Protein AF-A0A8T4X5S1-F1 (afdb_monomer_lite)

Sequence (153 aa):
MKLFIIFLFLFALLPLHVSVVFADEVLLQYVDNIRELLEQSRIKYAEGDVEEAKRLAMKAYIDNYEYLEDPVEDQNEELNDELEIMLREELQALMRQNAPLEQVEEKIDAILERITIVETIVPEFNSLVSLVLITAIIPVILLSKMRSSVIRY

pLDDT: mean 82.36, std 20.45, range [41.12, 98.94]

Secondary structure (DSSP, 8-state):
--SSHHHHHHHHSHHHHHHHHHHHHHHHHHHHHHHHHHHHHHHHHHTT-HHHHHHHHHHHHHTTGGGTHHHHHHHHHHHHHHHHIIIIIIHHHHHHTT--HHHHHHHHHHHHHHHHHHHHH-HHHHHHHHHHHHHHHHHHHHHHHHHHHH---

Structure (mmCIF, N/CA/C/O backbone):
data_AF-A0A8T4X5S1-F1
#
_entry.id   AF-A0A8T4X5S1-F1
#
loop_
_atom_site.group_PDB
_atom_site.id
_atom_site.type_symbol
_atom_site.label_atom_id
_atom_site.label_alt_id
_atom_site.label_comp_id
_atom_site.label_asym_id
_atom_site.label_entity_id
_atom_site.label_seq_id
_atom_site.pdbx_PDB_ins_code
_atom_site.Cartn_x
_atom_site.Cartn_y
_atom_site.Cartn_z
_atom_site.occupancy
_atom_site.B_iso_or_equiv
_atom_site.auth_seq_id
_atom_site.auth_comp_id
_atom_site.auth_asym_id
_atom_site.auth_atom_id
_atom_site.pdbx_PDB_model_num
ATOM 1 N N . MET A 1 1 ? 30.114 -21.877 -45.048 1.00 51.28 1 MET A N 1
ATOM 2 C CA . MET A 1 1 ? 30.618 -22.118 -43.675 1.00 51.28 1 MET A CA 1
ATOM 3 C C . MET A 1 1 ? 30.775 -20.841 -42.823 1.00 51.28 1 MET A C 1
ATOM 5 O O . MET A 1 1 ? 31.539 -20.852 -41.874 1.00 51.28 1 MET A O 1
ATOM 9 N N . LYS A 1 2 ? 30.043 -19.745 -43.111 1.00 51.62 2 LYS A N 1
ATOM 10 C CA . LYS A 1 2 ? 30.059 -18.498 -42.307 1.00 51.62 2 LYS A CA 1
ATOM 11 C C . LYS A 1 2 ? 28.725 -18.186 -41.602 1.00 51.62 2 LYS A C 1
ATOM 13 O O . LYS A 1 2 ? 28.632 -17.191 -40.902 1.00 51.62 2 LYS A O 1
ATOM 18 N N . LEU A 1 3 ? 27.710 -19.044 -41.752 1.00 45.59 3 LEU A N 1
ATOM 19 C CA . LEU A 1 3 ? 26.361 -18.823 -41.206 1.00 45.59 3 LEU A CA 1
ATOM 20 C C . LEU A 1 3 ? 26.125 -19.500 -39.839 1.00 45.59 3 LEU A C 1
ATOM 22 O O . LEU A 1 3 ? 25.125 -19.230 -39.191 1.00 45.59 3 LEU A O 1
ATOM 26 N N . PHE A 1 4 ? 27.050 -20.351 -39.381 1.00 42.28 4 PHE A N 1
ATOM 27 C CA . PHE A 1 4 ? 26.909 -21.097 -38.120 1.00 42.28 4 PHE A CA 1
ATOM 28 C C . PHE A 1 4 ? 27.407 -20.330 -36.881 1.00 42.28 4 PHE A C 1
ATOM 30 O O . PHE A 1 4 ? 27.039 -20.670 -35.764 1.00 42.28 4 PHE A O 1
ATOM 37 N N . ILE A 1 5 ? 28.210 -19.274 -37.062 1.00 45.72 5 ILE A N 1
ATOM 38 C CA . ILE A 1 5 ? 28.807 -18.512 -35.948 1.00 45.72 5 ILE A CA 1
ATOM 39 C C . ILE A 1 5 ? 27.812 -17.502 -35.346 1.00 45.72 5 ILE A C 1
ATOM 41 O O . ILE A 1 5 ? 27.881 -17.205 -34.160 1.00 45.72 5 ILE A O 1
ATOM 45 N N . ILE A 1 6 ? 26.821 -17.043 -36.119 1.00 45.78 6 ILE A N 1
ATOM 46 C CA . ILE A 1 6 ? 25.784 -16.116 -35.626 1.00 45.78 6 ILE A CA 1
ATOM 47 C C . ILE A 1 6 ? 24.781 -16.840 -34.706 1.00 45.78 6 ILE A C 1
ATOM 49 O O . ILE A 1 6 ? 24.239 -16.238 -33.786 1.00 45.78 6 ILE A O 1
ATOM 53 N N . PHE A 1 7 ? 24.586 -18.151 -34.886 1.00 43.88 7 PHE A N 1
ATOM 54 C CA . PHE A 1 7 ? 23.658 -18.938 -34.064 1.00 43.88 7 PHE A CA 1
ATOM 55 C C . PHE A 1 7 ? 24.213 -19.251 -32.661 1.00 43.88 7 PHE A C 1
ATOM 57 O O . PHE A 1 7 ? 23.444 -19.438 -31.723 1.00 43.88 7 PHE A O 1
ATOM 64 N N . LEU A 1 8 ? 25.543 -19.253 -32.492 1.00 41.12 8 LEU A N 1
ATOM 65 C CA . LEU A 1 8 ? 26.195 -19.544 -31.209 1.00 41.12 8 LEU A CA 1
ATOM 66 C C . LEU A 1 8 ? 26.146 -18.359 -30.225 1.00 41.12 8 LEU A C 1
ATOM 68 O O . LEU A 1 8 ? 26.166 -18.566 -29.017 1.00 41.12 8 LEU A O 1
ATOM 72 N N . PHE A 1 9 ? 26.033 -17.125 -30.729 1.00 45.31 9 PHE A N 1
ATOM 73 C CA . PHE A 1 9 ? 25.866 -15.929 -29.893 1.00 45.31 9 PHE A CA 1
ATOM 74 C C . PHE A 1 9 ? 24.425 -15.743 -29.393 1.00 45.31 9 PHE A C 1
ATOM 76 O O . PHE A 1 9 ? 24.224 -15.165 -28.330 1.00 45.31 9 PHE A O 1
ATOM 83 N N . LEU A 1 10 ? 23.428 -16.284 -30.103 1.00 45.47 10 LEU A N 1
ATOM 84 C CA . LEU A 1 10 ? 22.022 -16.194 -29.694 1.00 45.47 10 LEU A CA 1
ATOM 85 C C . LEU A 1 10 ? 21.705 -17.090 -28.477 1.00 45.47 10 LEU A C 1
ATOM 87 O O . LEU A 1 10 ? 20.818 -16.774 -27.693 1.00 45.47 10 LEU A O 1
ATOM 91 N N . PHE A 1 11 ? 22.453 -18.183 -28.285 1.00 45.19 11 PHE A N 1
ATOM 92 C CA . PHE A 1 11 ? 22.253 -19.117 -27.168 1.00 45.19 11 PHE A CA 1
ATOM 93 C C . PHE A 1 11 ? 22.987 -18.698 -25.880 1.00 45.19 11 PHE A C 1
ATOM 95 O O . PHE A 1 11 ? 22.594 -19.094 -24.789 1.00 45.19 11 PHE A O 1
ATOM 102 N N . ALA A 1 12 ? 24.021 -17.855 -25.982 1.00 49.44 12 ALA A N 1
ATOM 103 C CA . ALA A 1 12 ? 24.765 -17.352 -24.822 1.00 49.44 12 ALA A CA 1
ATOM 104 C C . ALA A 1 12 ? 24.010 -16.258 -24.035 1.00 49.44 12 ALA A C 1
ATOM 106 O O . ALA A 1 12 ? 24.303 -16.034 -22.865 1.00 49.44 12 ALA A O 1
ATOM 107 N N . LEU A 1 13 ? 23.024 -15.602 -24.659 1.00 48.47 13 LEU A N 1
ATOM 108 C CA . LEU A 1 13 ? 22.169 -14.570 -24.050 1.00 48.47 13 LEU A CA 1
ATOM 109 C C . LEU A 1 13 ? 20.874 -15.125 -23.432 1.00 48.47 13 LEU A C 1
ATOM 111 O O . LEU A 1 13 ? 20.213 -14.425 -22.671 1.00 48.47 13 LEU A O 1
ATOM 115 N N . LEU A 1 14 ? 20.523 -16.378 -23.725 1.00 50.34 14 LEU A N 1
ATOM 116 C CA . LEU A 1 14 ? 19.333 -17.066 -23.213 1.00 50.34 14 LEU A CA 1
ATOM 117 C C . LEU A 1 14 ? 19.229 -17.106 -21.672 1.00 50.34 14 LEU A C 1
ATOM 119 O O . LEU A 1 14 ? 18.147 -16.806 -21.170 1.00 50.34 14 LEU A O 1
ATOM 123 N N . PRO A 1 15 ? 20.297 -17.400 -20.897 1.00 54.78 15 PRO A N 1
ATOM 124 C CA . PRO A 1 15 ? 20.191 -17.409 -19.436 1.00 54.78 15 PRO A CA 1
ATOM 125 C C . PRO A 1 15 ? 19.955 -16.013 -18.842 1.00 54.78 15 PRO A C 1
ATOM 127 O O . PRO A 1 15 ? 19.243 -15.898 -17.854 1.00 54.78 15 PRO A O 1
ATOM 130 N N . LEU A 1 16 ? 20.481 -14.952 -19.468 1.00 52.56 16 LEU A N 1
ATOM 131 C CA . LEU A 1 16 ? 20.303 -13.578 -18.986 1.00 52.56 16 LEU A CA 1
ATOM 132 C C . LEU A 1 16 ? 18.850 -13.103 -19.143 1.00 52.56 16 LEU A C 1
ATOM 134 O O . LEU A 1 16 ? 18.316 -12.458 -18.250 1.00 52.56 16 LEU A O 1
ATOM 138 N N . HIS A 1 17 ? 18.191 -13.468 -20.247 1.00 53.78 17 HIS A N 1
ATOM 139 C CA . HIS A 1 17 ? 16.792 -13.094 -20.488 1.00 53.78 17 HIS A CA 1
ATOM 140 C C . HIS A 1 17 ? 15.829 -13.813 -19.540 1.00 53.78 17 HIS A C 1
ATOM 142 O O . HIS A 1 17 ? 14.850 -13.225 -19.101 1.00 53.78 17 HIS A O 1
ATOM 148 N N . VAL A 1 18 ? 16.112 -15.075 -19.205 1.00 58.50 18 VAL A N 1
ATOM 149 C CA . VAL A 1 18 ? 15.291 -15.850 -18.268 1.00 58.50 18 VAL A CA 1
ATOM 150 C C . VAL A 1 18 ? 15.366 -15.261 -16.854 1.00 58.50 18 VAL A C 1
ATOM 152 O O . VAL A 1 18 ? 14.336 -15.129 -16.206 1.00 58.50 18 VAL A O 1
ATOM 155 N N . SER A 1 19 ? 16.553 -14.850 -16.391 1.00 57.28 19 SER A N 1
ATOM 156 C CA . SER A 1 19 ? 16.720 -14.227 -15.068 1.00 57.28 19 SER A CA 1
ATOM 157 C C . SER A 1 19 ? 15.969 -12.902 -14.908 1.00 57.28 19 SER A C 1
ATOM 159 O O . SER A 1 19 ? 15.441 -12.655 -13.831 1.00 57.28 19 SER A O 1
ATOM 161 N N . VAL A 1 20 ? 15.904 -12.072 -15.955 1.00 59.59 20 VAL A N 1
ATOM 162 C CA . VAL A 1 20 ? 15.183 -10.785 -15.915 1.00 59.59 20 VAL A CA 1
ATOM 163 C C . VAL A 1 20 ? 13.670 -11.005 -15.825 1.00 59.59 20 VAL A C 1
ATOM 165 O O . VAL A 1 20 ? 13.029 -10.437 -14.956 1.00 59.59 20 VAL A O 1
ATOM 168 N N . VAL A 1 21 ? 13.110 -11.925 -16.621 1.00 60.19 21 VAL A N 1
ATOM 169 C CA . VAL A 1 21 ? 11.666 -12.245 -16.583 1.00 60.19 21 VAL A CA 1
ATOM 170 C C . VAL A 1 21 ? 11.207 -12.710 -15.200 1.00 60.19 21 VAL A C 1
ATOM 172 O O . VAL A 1 21 ? 10.124 -12.345 -14.757 1.00 60.19 21 VAL A O 1
ATOM 175 N N . PHE A 1 22 ? 12.030 -13.504 -14.509 1.00 63.38 22 PHE A N 1
ATOM 176 C CA . PHE A 1 22 ? 11.709 -13.949 -13.154 1.00 63.38 22 PHE A CA 1
ATOM 177 C C . PHE A 1 22 ? 11.732 -12.814 -12.126 1.00 63.38 22 PHE A C 1
ATOM 179 O O . PHE A 1 22 ? 10.967 -12.872 -11.170 1.00 63.38 22 PHE A O 1
ATOM 186 N N . ALA A 1 23 ? 12.593 -11.807 -12.294 1.00 66.94 23 ALA A N 1
ATOM 187 C CA . ALA A 1 23 ? 12.608 -10.643 -11.412 1.00 66.94 23 ALA A CA 1
ATOM 188 C C . ALA A 1 23 ? 11.342 -9.793 -11.611 1.00 66.94 23 ALA A C 1
ATOM 190 O O . ALA A 1 23 ? 10.679 -9.465 -10.631 1.00 66.94 23 ALA A O 1
ATOM 191 N N . ASP A 1 24 ? 10.950 -9.540 -12.863 1.00 70.81 24 ASP A N 1
ATOM 192 C CA . ASP A 1 24 ? 9.754 -8.757 -13.197 1.00 70.81 24 ASP A CA 1
ATOM 193 C C . A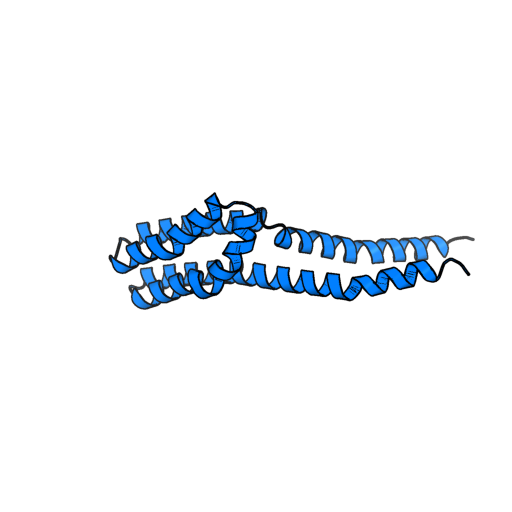SP A 1 24 ? 8.461 -9.415 -12.651 1.00 70.81 24 ASP A C 1
ATOM 195 O O . ASP A 1 24 ? 7.615 -8.737 -12.066 1.00 70.81 24 ASP A O 1
ATOM 199 N N . GLU A 1 25 ? 8.312 -10.747 -12.777 1.00 73.00 25 GLU A N 1
ATOM 200 C CA . GLU A 1 25 ? 7.173 -11.487 -12.190 1.00 73.00 25 GLU A CA 1
ATOM 201 C C . GLU A 1 25 ? 7.117 -11.355 -10.660 1.00 73.00 25 GLU A C 1
ATOM 203 O O . GLU A 1 25 ? 6.033 -11.261 -10.081 1.00 73.00 25 GLU A O 1
ATOM 208 N N . VAL A 1 26 ? 8.274 -11.327 -9.995 1.00 82.94 26 VAL A N 1
ATOM 209 C CA . VAL A 1 26 ? 8.359 -11.174 -8.536 1.00 82.94 26 VAL A CA 1
ATOM 210 C C . VAL A 1 26 ? 7.963 -9.759 -8.106 1.00 82.94 26 VAL A C 1
ATOM 212 O O . VAL A 1 26 ? 7.220 -9.613 -7.137 1.00 82.94 26 VAL A O 1
ATOM 215 N N . LEU A 1 27 ? 8.388 -8.724 -8.838 1.00 89.81 27 LEU A N 1
ATOM 216 C CA . LEU A 1 27 ? 8.015 -7.338 -8.539 1.00 89.81 27 LEU A CA 1
ATOM 217 C C . LEU A 1 27 ? 6.502 -7.107 -8.690 1.00 89.81 27 LEU A C 1
ATOM 219 O O . LEU A 1 27 ? 5.885 -6.485 -7.824 1.00 89.81 27 LEU A O 1
ATOM 223 N N . LEU A 1 28 ? 5.878 -7.666 -9.735 1.00 89.69 28 LEU A N 1
ATOM 224 C CA . LEU A 1 28 ? 4.421 -7.589 -9.915 1.00 89.69 28 LEU A CA 1
ATOM 225 C C . LEU A 1 28 ? 3.670 -8.297 -8.785 1.00 89.69 28 LEU A C 1
ATOM 227 O O . LEU A 1 28 ? 2.659 -7.794 -8.300 1.00 89.69 28 LEU A O 1
ATOM 231 N N . GLN A 1 29 ? 4.193 -9.431 -8.312 1.00 91.81 29 GLN A N 1
ATOM 232 C CA . GLN A 1 29 ? 3.597 -10.138 -7.184 1.00 91.81 29 GLN A CA 1
ATOM 233 C C . GLN A 1 29 ? 3.579 -9.278 -5.913 1.00 91.81 29 GLN A C 1
ATOM 235 O O . GLN A 1 29 ? 2.603 -9.335 -5.164 1.00 91.81 29 GLN A O 1
ATOM 240 N N . TYR A 1 30 ? 4.618 -8.476 -5.656 1.00 96.62 30 TYR A N 1
ATOM 241 C CA . TYR A 1 30 ? 4.619 -7.551 -4.520 1.00 96.62 30 TYR A CA 1
ATOM 242 C C . TYR A 1 30 ? 3.549 -6.469 -4.666 1.00 96.62 30 TYR A C 1
ATOM 244 O O . TYR A 1 30 ? 2.825 -6.204 -3.706 1.00 96.62 30 TYR A O 1
ATOM 252 N N . VAL A 1 31 ? 3.387 -5.900 -5.862 1.00 96.38 31 VAL A N 1
ATOM 253 C CA . VAL A 1 31 ? 2.328 -4.922 -6.146 1.00 96.38 31 VAL A CA 1
ATOM 254 C C . VAL A 1 31 ? 0.936 -5.520 -5.907 1.00 96.38 31 VAL A C 1
ATOM 256 O O . VAL A 1 31 ? 0.116 -4.925 -5.201 1.00 96.38 31 VAL A O 1
ATOM 259 N N . ASP A 1 32 ? 0.673 -6.716 -6.430 1.00 96.69 32 ASP A N 1
ATOM 260 C CA . ASP A 1 32 ? -0.613 -7.396 -6.252 1.00 96.69 32 ASP A CA 1
ATOM 261 C C . ASP A 1 32 ? -0.884 -7.735 -4.781 1.00 96.69 32 ASP A C 1
ATOM 263 O O . ASP A 1 32 ? -1.987 -7.504 -4.275 1.00 96.69 32 ASP A O 1
ATOM 267 N N . ASN A 1 33 ? 0.138 -8.203 -4.059 1.00 98.31 33 ASN A N 1
ATOM 268 C CA . ASN A 1 33 ? 0.033 -8.471 -2.628 1.00 98.31 33 ASN A CA 1
ATOM 269 C C . ASN A 1 33 ? -0.288 -7.202 -1.830 1.00 98.31 33 ASN A C 1
ATOM 271 O O . ASN A 1 33 ? -1.106 -7.262 -0.914 1.00 98.31 33 ASN A O 1
ATOM 275 N N . ILE A 1 34 ? 0.334 -6.059 -2.151 1.00 98.69 34 ILE A N 1
ATOM 276 C CA . ILE A 1 34 ? 0.052 -4.778 -1.484 1.00 98.69 34 ILE A CA 1
ATOM 277 C C . ILE A 1 34 ? -1.429 -4.439 -1.626 1.00 98.69 34 ILE A C 1
ATOM 279 O O . ILE A 1 34 ? -2.087 -4.148 -0.626 1.00 98.69 34 ILE A O 1
ATOM 283 N N . ARG A 1 35 ? -1.978 -4.536 -2.842 1.00 98.75 35 ARG A N 1
ATOM 284 C CA . ARG A 1 35 ? -3.399 -4.262 -3.092 1.00 98.75 35 ARG A CA 1
ATOM 285 C C . ARG A 1 35 ? -4.303 -5.177 -2.288 1.00 98.75 35 ARG A C 1
ATOM 287 O O . ARG A 1 35 ? -5.202 -4.704 -1.598 1.00 98.75 35 ARG A O 1
ATOM 294 N N . GLU A 1 36 ? -4.046 -6.479 -2.347 1.00 98.81 36 GLU A N 1
ATOM 295 C CA . GLU A 1 36 ? -4.853 -7.462 -1.634 1.00 98.81 36 GLU A CA 1
ATOM 296 C C . GLU A 1 36 ? -4.812 -7.226 -0.117 1.00 98.81 36 GLU A C 1
ATOM 298 O O . GLU A 1 36 ? -5.851 -7.219 0.545 1.00 98.81 36 GLU A O 1
ATOM 303 N N . LEU A 1 37 ? -3.626 -6.986 0.444 1.00 98.94 37 LEU A N 1
ATOM 304 C CA . LEU A 1 37 ? -3.447 -6.751 1.875 1.00 98.94 37 LEU A CA 1
ATOM 305 C C . LEU A 1 37 ? -4.116 -5.458 2.341 1.00 98.94 37 LEU A C 1
ATOM 307 O O . LEU A 1 37 ? -4.706 -5.444 3.423 1.00 98.94 37 LEU A O 1
ATOM 311 N N . LEU A 1 38 ? -4.059 -4.390 1.542 1.00 98.88 38 LEU A N 1
ATOM 312 C CA . LEU A 1 38 ? -4.735 -3.132 1.851 1.00 98.88 38 LEU A CA 1
ATOM 313 C C . LEU A 1 38 ? -6.261 -3.276 1.788 1.00 98.88 38 LEU A C 1
ATOM 315 O O . LEU A 1 38 ? -6.944 -2.799 2.692 1.00 98.88 38 LEU A O 1
ATOM 319 N N . GLU A 1 39 ? -6.803 -4.011 0.815 1.00 98.81 39 GLU A N 1
ATOM 320 C CA . GLU A 1 39 ? -8.243 -4.300 0.772 1.00 98.81 39 GLU A CA 1
ATOM 321 C C . GLU A 1 39 ? -8.698 -5.177 1.943 1.00 98.81 39 GLU A C 1
ATOM 323 O O . GLU A 1 39 ? -9.717 -4.908 2.582 1.00 98.81 39 GLU A O 1
ATOM 328 N N . GLN A 1 40 ? -7.921 -6.200 2.303 1.00 98.88 40 GLN A N 1
ATOM 329 C CA . GLN A 1 40 ? -8.215 -6.997 3.494 1.00 98.88 40 GLN A CA 1
ATOM 330 C C . GLN A 1 40 ? -8.123 -6.155 4.774 1.00 98.88 40 GLN A C 1
ATOM 332 O O . GLN A 1 40 ? -8.952 -6.311 5.672 1.00 98.88 40 GLN A O 1
ATOM 337 N N . SER A 1 41 ? -7.147 -5.246 4.859 1.00 98.88 41 SER A N 1
ATOM 338 C CA . SER A 1 41 ? -7.002 -4.313 5.978 1.00 98.88 41 SER A CA 1
ATOM 339 C C . SER A 1 41 ? -8.227 -3.404 6.109 1.00 98.88 41 SER A C 1
ATOM 341 O O . SER A 1 41 ? -8.786 -3.294 7.202 1.00 98.88 41 SER A O 1
ATOM 343 N N . ARG A 1 42 ? -8.708 -2.846 4.987 1.00 98.69 42 ARG A N 1
ATOM 344 C CA . ARG A 1 42 ? -9.947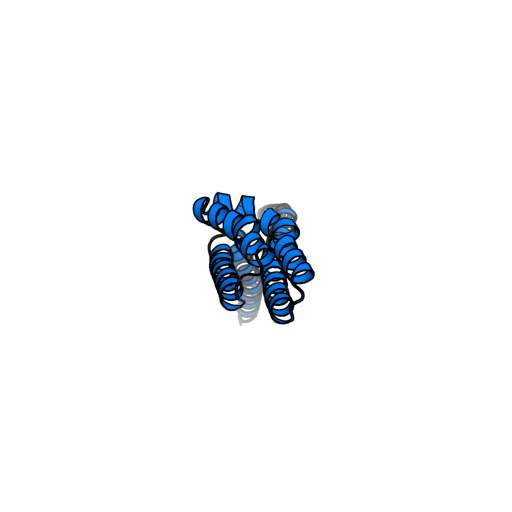 -2.056 4.896 1.00 98.69 42 ARG A CA 1
ATOM 345 C C . ARG A 1 42 ? -11.137 -2.819 5.477 1.00 98.69 42 ARG A C 1
ATOM 347 O O . ARG A 1 42 ? -11.823 -2.324 6.370 1.00 98.69 42 ARG A O 1
ATOM 354 N N . ILE A 1 43 ? -11.335 -4.058 5.021 1.00 98.81 43 ILE A N 1
ATOM 355 C CA . ILE A 1 43 ? -12.429 -4.930 5.470 1.00 98.81 43 ILE A CA 1
ATOM 356 C C . ILE A 1 43 ? -12.330 -5.190 6.976 1.00 98.81 43 ILE A C 1
ATOM 358 O O . ILE A 1 43 ? -13.314 -5.028 7.695 1.00 98.81 43 ILE A O 1
ATOM 362 N N . LYS A 1 44 ? -11.141 -5.545 7.478 1.00 98.88 44 LYS A N 1
ATOM 363 C CA . LYS A 1 44 ? -10.940 -5.823 8.908 1.00 98.88 44 LYS A CA 1
ATOM 364 C C . LYS A 1 44 ? -11.183 -4.599 9.776 1.00 98.88 44 LYS A C 1
ATOM 366 O O . LYS A 1 44 ? -11.798 -4.717 10.835 1.00 98.88 44 LYS A O 1
ATOM 371 N N . TYR A 1 45 ? -10.778 -3.424 9.305 1.00 98.81 45 TYR A N 1
ATOM 372 C CA . TYR A 1 45 ? -11.035 -2.178 10.011 1.00 98.81 45 TYR A CA 1
ATOM 373 C C . TYR A 1 45 ? -12.537 -1.879 10.096 1.00 98.81 45 TYR A C 1
ATOM 375 O O . TYR A 1 45 ? -13.039 -1.559 11.173 1.00 98.81 45 TYR A O 1
ATOM 383 N N . ALA A 1 46 ? -13.272 -2.061 8.994 1.00 98.56 46 ALA A N 1
ATOM 384 C CA . ALA A 1 46 ? -14.725 -1.893 8.948 1.00 98.56 46 ALA A CA 1
ATOM 385 C C . ALA A 1 46 ? -15.479 -2.889 9.853 1.00 98.56 46 ALA A C 1
ATOM 387 O O . ALA A 1 46 ? -16.513 -2.549 10.428 1.00 98.56 46 ALA A O 1
ATOM 388 N N . GLU A 1 47 ? -14.946 -4.101 10.028 1.00 98.56 47 GLU A N 1
ATOM 389 C CA . GLU A 1 47 ? -15.456 -5.110 10.970 1.00 98.56 47 GLU A CA 1
ATOM 390 C C . GLU A 1 47 ? -15.140 -4.783 12.446 1.00 98.56 47 GLU A C 1
ATOM 392 O O . GLU A 1 47 ? -15.648 -5.450 13.351 1.00 98.56 47 GLU A O 1
ATOM 397 N N . GLY A 1 48 ? -14.322 -3.757 12.708 1.00 98.38 48 GLY A N 1
ATOM 398 C CA . GLY A 1 48 ? -13.851 -3.380 14.042 1.00 98.38 48 GLY A CA 1
ATOM 399 C C . GLY A 1 48 ? -12.643 -4.186 14.534 1.00 98.38 48 GLY A C 1
ATOM 400 O O . GLY A 1 48 ? -12.213 -4.000 15.673 1.00 98.38 48 GLY A O 1
ATOM 401 N N . ASP A 1 49 ? -12.067 -5.053 13.697 1.00 98.62 49 ASP A N 1
ATOM 402 C CA . ASP A 1 49 ? -10.842 -5.803 13.995 1.00 98.62 49 ASP A CA 1
ATOM 403 C C . ASP A 1 49 ? -9.599 -4.959 13.671 1.00 98.62 49 ASP A C 1
ATOM 405 O O . ASP A 1 49 ? -8.871 -5.172 12.698 1.00 98.62 49 ASP A O 1
ATOM 409 N N . VAL A 1 50 ? -9.384 -3.933 14.498 1.00 98.44 50 VAL A N 1
ATOM 410 C CA . VAL A 1 50 ? -8.327 -2.930 14.303 1.00 98.44 50 VAL A CA 1
ATOM 411 C C . VAL A 1 50 ? -6.92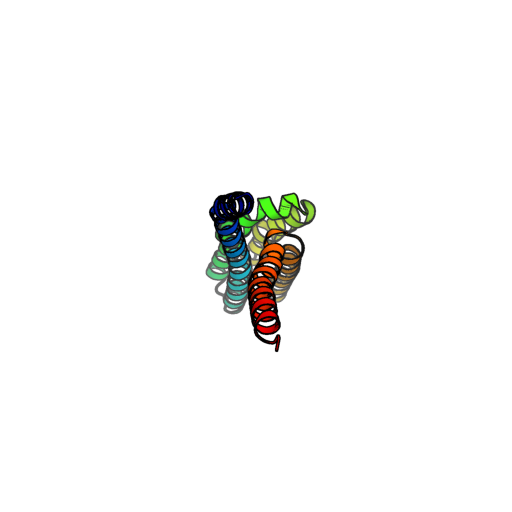5 -3.539 14.377 1.00 98.44 50 VAL A C 1
ATOM 413 O O . VAL A 1 50 ? -6.026 -3.100 13.660 1.00 98.44 50 VAL A O 1
ATOM 416 N N . GLU A 1 51 ? -6.710 -4.550 15.222 1.00 98.50 51 GLU A N 1
ATOM 417 C CA . GLU A 1 51 ? -5.391 -5.178 15.349 1.00 98.50 51 GLU A CA 1
ATOM 418 C C . GLU A 1 51 ? -5.026 -5.985 14.102 1.00 98.50 51 GLU A C 1
ATOM 420 O O . GLU A 1 51 ? -3.903 -5.856 13.605 1.00 98.50 51 GLU A O 1
ATOM 425 N N . G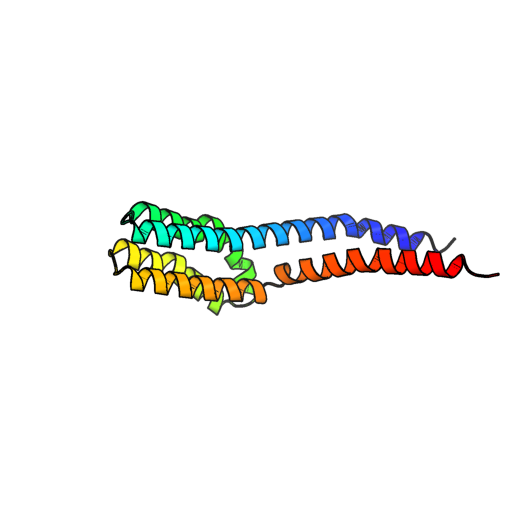LU A 1 52 ? -5.971 -6.743 13.542 1.00 98.75 52 GLU A N 1
ATOM 426 C CA . GLU A 1 52 ? -5.726 -7.458 12.292 1.00 98.75 52 GLU A CA 1
ATOM 427 C C . GLU A 1 52 ? -5.577 -6.496 11.107 1.00 98.75 52 GLU A C 1
ATOM 429 O O . GLU A 1 52 ? -4.675 -6.672 10.285 1.00 98.75 52 GLU A O 1
ATOM 434 N N . ALA A 1 53 ? -6.378 -5.426 11.054 1.00 98.81 53 ALA A N 1
ATOM 435 C CA . ALA A 1 53 ? -6.244 -4.388 10.033 1.00 98.81 53 ALA A CA 1
ATOM 436 C C . ALA A 1 53 ? -4.834 -3.775 10.019 1.00 98.81 53 ALA A C 1
ATOM 438 O O . ALA A 1 53 ? -4.189 -3.722 8.967 1.00 98.81 53 ALA A O 1
ATOM 439 N N . LYS A 1 54 ? -4.310 -3.395 11.193 1.00 98.69 54 LYS A N 1
ATOM 440 C CA . LYS A 1 54 ? -2.942 -2.869 11.342 1.00 98.69 54 LYS A CA 1
ATOM 441 C C . LYS A 1 54 ? -1.893 -3.878 10.896 1.00 98.69 54 LYS A C 1
ATOM 443 O O . LYS A 1 54 ? -0.947 -3.501 10.207 1.00 98.69 54 LYS A O 1
ATOM 448 N N . ARG A 1 55 ? -2.051 -5.152 11.275 1.00 98.81 55 ARG A N 1
ATOM 449 C CA . ARG A 1 55 ? -1.125 -6.230 10.900 1.00 98.81 55 ARG A CA 1
ATOM 450 C C . ARG A 1 55 ? -1.072 -6.416 9.383 1.00 98.81 55 ARG A C 1
ATOM 452 O O . ARG A 1 55 ? 0.014 -6.571 8.833 1.00 98.81 55 ARG A O 1
ATOM 459 N N . LEU A 1 56 ? -2.222 -6.386 8.713 1.00 98.94 56 LEU A N 1
ATOM 460 C CA . LEU A 1 56 ? -2.317 -6.493 7.255 1.00 98.94 56 LEU A CA 1
ATOM 461 C C . LEU A 1 56 ? -1.702 -5.277 6.553 1.00 98.94 56 LEU A C 1
ATOM 463 O O . LEU A 1 56 ? -0.886 -5.457 5.655 1.00 98.94 56 LEU A O 1
ATOM 467 N N . ALA A 1 57 ? -2.003 -4.060 7.015 1.00 98.75 57 ALA A N 1
ATOM 468 C CA . ALA A 1 57 ? -1.393 -2.839 6.487 1.00 98.75 57 ALA A CA 1
ATOM 469 C C . ALA A 1 57 ? 0.132 -2.818 6.694 1.00 98.75 57 ALA A C 1
ATOM 471 O O . ALA A 1 57 ? 0.877 -2.427 5.802 1.00 98.75 57 ALA A O 1
ATOM 472 N N . MET A 1 58 ? 0.618 -3.304 7.841 1.00 98.62 58 MET A N 1
ATOM 473 C CA . MET A 1 58 ? 2.056 -3.421 8.103 1.00 98.62 58 MET A CA 1
ATOM 474 C C . MET A 1 58 ? 2.708 -4.456 7.185 1.00 98.62 58 MET A C 1
ATOM 476 O O . MET A 1 58 ? 3.826 -4.257 6.730 1.00 98.62 58 MET A O 1
ATOM 480 N N . LYS A 1 59 ? 2.000 -5.549 6.882 1.00 98.75 59 LYS A N 1
ATOM 481 C CA . LYS A 1 59 ? 2.467 -6.559 5.934 1.00 98.75 59 LYS A CA 1
ATOM 482 C C . LYS A 1 59 ? 2.541 -6.013 4.504 1.00 98.75 59 LYS A C 1
ATOM 484 O O . LYS A 1 59 ? 3.458 -6.374 3.775 1.00 98.75 59 LYS A O 1
ATOM 489 N N . ALA A 1 60 ? 1.602 -5.153 4.105 1.00 98.81 60 ALA A N 1
ATOM 490 C CA . ALA A 1 60 ? 1.672 -4.467 2.816 1.00 98.81 60 ALA A CA 1
ATOM 491 C C . ALA A 1 60 ? 2.952 -3.619 2.718 1.00 98.81 60 ALA A C 1
ATOM 493 O O . ALA A 1 60 ? 3.601 -3.614 1.681 1.00 98.81 60 ALA A O 1
ATOM 494 N N . TYR A 1 61 ? 3.358 -2.984 3.818 1.00 98.69 61 TYR A N 1
ATOM 495 C CA . TYR A 1 61 ? 4.617 -2.250 3.887 1.00 98.69 61 TYR A CA 1
ATOM 496 C C . TYR A 1 61 ? 5.853 -3.173 3.946 1.00 98.69 61 TYR A C 1
ATOM 498 O O . TYR A 1 61 ? 6.537 -3.347 2.944 1.00 98.69 61 TYR A O 1
ATOM 506 N N . ILE A 1 62 ? 6.103 -3.820 5.088 1.00 98.25 62 ILE A N 1
ATOM 507 C CA . ILE A 1 62 ? 7.370 -4.517 5.383 1.00 98.25 62 ILE A CA 1
ATOM 508 C C . ILE A 1 62 ? 7.603 -5.711 4.451 1.00 98.25 62 ILE A C 1
ATOM 510 O O . ILE A 1 62 ? 8.685 -5.898 3.911 1.00 98.25 62 ILE A O 1
ATOM 514 N N . ASP A 1 63 ? 6.587 -6.551 4.250 1.00 97.94 63 ASP A N 1
ATOM 515 C CA . ASP A 1 63 ? 6.783 -7.802 3.509 1.00 97.94 63 ASP A CA 1
ATOM 516 C C . A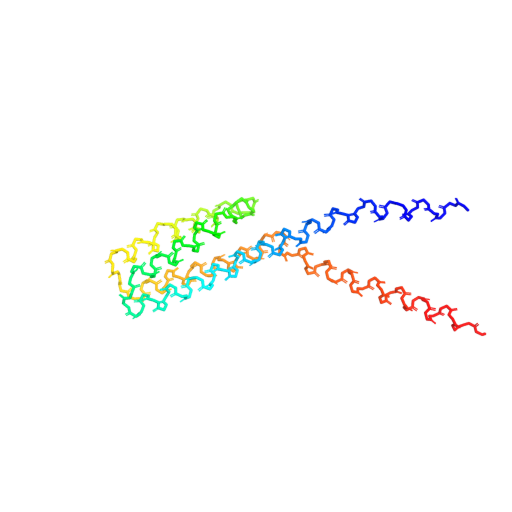SP A 1 63 ? 6.686 -7.601 1.986 1.00 97.94 63 ASP A C 1
ATOM 518 O O . ASP A 1 63 ? 6.882 -8.568 1.246 1.00 97.94 63 ASP A O 1
ATOM 522 N N . ASN A 1 64 ? 6.325 -6.401 1.507 1.00 98.25 64 ASN A N 1
ATOM 523 C CA . ASN A 1 64 ? 6.088 -6.163 0.081 1.00 98.25 64 ASN A CA 1
ATOM 524 C C . ASN A 1 64 ? 6.640 -4.822 -0.416 1.00 98.25 64 ASN A C 1
ATOM 526 O O . ASN A 1 64 ? 7.474 -4.844 -1.313 1.00 98.25 64 ASN A O 1
ATOM 530 N N . TYR A 1 65 ? 6.215 -3.678 0.130 1.00 98.38 65 TYR A N 1
ATOM 531 C CA . TYR A 1 65 ? 6.672 -2.376 -0.370 1.00 98.38 65 TYR A CA 1
ATOM 532 C C . TYR A 1 65 ? 8.181 -2.153 -0.189 1.00 98.38 65 TYR A C 1
ATOM 534 O O . TYR A 1 65 ? 8.797 -1.638 -1.111 1.00 98.38 65 TYR A O 1
ATOM 542 N N . GLU A 1 66 ? 8.804 -2.641 0.893 1.00 97.50 66 GLU A N 1
ATOM 543 C CA . GLU A 1 66 ? 10.274 -2.562 1.066 1.00 97.50 66 GLU A CA 1
ATOM 544 C C . GLU A 1 66 ? 11.052 -3.208 -0.103 1.00 97.50 66 GLU A C 1
ATOM 546 O O . GLU A 1 66 ? 12.154 -2.786 -0.432 1.00 97.50 66 GLU A O 1
ATOM 551 N N . TYR A 1 67 ? 10.482 -4.215 -0.781 1.00 96.25 67 TYR A N 1
ATOM 552 C CA . TYR A 1 67 ? 11.104 -4.834 -1.963 1.00 96.25 67 TYR A CA 1
ATOM 553 C C . TYR A 1 67 ? 10.929 -4.014 -3.249 1.00 96.25 67 TYR A C 1
ATOM 555 O O . TYR A 1 67 ? 11.529 -4.345 -4.273 1.00 96.25 67 TYR A O 1
ATOM 563 N N . LEU A 1 68 ? 10.080 -2.988 -3.212 1.00 96.56 68 LEU A N 1
ATOM 564 C CA . LEU A 1 68 ? 9.825 -2.059 -4.305 1.00 96.56 68 LEU A CA 1
ATOM 565 C C . LEU A 1 68 ? 10.517 -0.705 -4.098 1.00 96.56 68 LEU A C 1
ATOM 567 O O . LEU A 1 68 ? 10.557 0.060 -5.053 1.00 96.56 68 LEU A O 1
ATOM 571 N N . GLU A 1 69 ? 11.067 -0.407 -2.915 1.00 96.25 69 GLU A N 1
ATOM 572 C CA . GLU A 1 69 ? 11.673 0.902 -2.623 1.00 96.25 69 GLU A CA 1
ATOM 573 C C . GLU A 1 69 ? 12.805 1.235 -3.602 1.00 96.25 69 GLU A C 1
ATOM 575 O O . GLU A 1 69 ? 12.682 2.206 -4.342 1.00 96.25 69 GLU A O 1
ATOM 580 N N . ASP A 1 70 ? 13.827 0.377 -3.715 1.00 95.31 70 ASP A N 1
ATOM 581 C CA . ASP A 1 70 ? 14.952 0.577 -4.645 1.00 95.31 70 ASP A CA 1
ATOM 582 C C . ASP A 1 70 ? 14.493 0.850 -6.103 1.00 95.31 70 ASP A C 1
ATOM 584 O O . ASP A 1 70 ? 14.853 1.888 -6.667 1.00 95.31 70 ASP A O 1
ATOM 588 N N . PRO A 1 71 ? 13.682 -0.020 -6.756 1.00 94.31 71 PRO A N 1
ATOM 589 C CA . PRO A 1 71 ? 13.269 0.222 -8.139 1.00 94.31 71 PRO A CA 1
ATOM 590 C C . PRO A 1 71 ? 12.317 1.415 -8.297 1.00 94.31 71 PRO A C 1
ATOM 592 O O . PRO A 1 71 ? 12.237 1.967 -9.395 1.00 94.31 71 PRO A O 1
ATOM 595 N N . VAL A 1 72 ? 11.583 1.822 -7.256 1.00 97.19 72 VAL A N 1
ATOM 596 C CA . VAL A 1 72 ? 10.732 3.022 -7.303 1.00 97.19 72 VAL A CA 1
ATOM 597 C C . VAL A 1 72 ? 11.571 4.283 -7.117 1.00 97.19 72 VAL A C 1
ATOM 599 O O . VAL A 1 72 ? 11.409 5.212 -7.906 1.00 97.19 72 VAL A O 1
ATOM 602 N N . GLU A 1 73 ? 12.487 4.311 -6.149 1.00 97.25 73 GLU A N 1
ATOM 603 C CA . GLU A 1 73 ? 13.406 5.424 -5.877 1.00 97.25 73 GLU A CA 1
ATOM 604 C C . GLU A 1 73 ? 14.247 5.761 -7.114 1.00 97.25 73 GLU A C 1
ATOM 606 O O . GLU A 1 73 ? 14.322 6.925 -7.515 1.00 97.25 73 GLU A O 1
ATOM 611 N N . ASP A 1 74 ? 14.771 4.735 -7.795 1.00 96.25 74 ASP A N 1
ATOM 612 C CA . ASP A 1 74 ? 15.540 4.876 -9.037 1.00 96.25 74 ASP A CA 1
ATOM 613 C C . ASP A 1 74 ? 14.774 5.628 -10.146 1.00 96.25 74 ASP A C 1
ATOM 615 O O . ASP A 1 74 ? 15.389 6.243 -11.026 1.00 96.25 74 ASP A O 1
ATOM 619 N N . GLN A 1 75 ? 13.436 5.579 -10.135 1.00 96.00 75 GLN A N 1
ATOM 620 C CA . GLN A 1 75 ? 12.584 6.267 -11.113 1.00 96.00 75 GLN A CA 1
ATOM 621 C C . GLN A 1 75 ? 11.990 7.574 -10.576 1.00 96.00 75 GLN A C 1
ATOM 623 O O . GLN A 1 75 ? 11.818 8.530 -11.339 1.00 96.00 75 GLN A O 1
ATOM 628 N N . ASN A 1 76 ? 11.613 7.603 -9.297 1.00 97.75 76 ASN A N 1
ATOM 629 C CA . ASN A 1 76 ? 10.924 8.709 -8.648 1.00 97.75 76 ASN A CA 1
ATOM 630 C C . ASN A 1 76 ? 11.066 8.648 -7.111 1.00 97.75 76 ASN A C 1
ATOM 632 O O . ASN A 1 76 ? 10.188 8.133 -6.418 1.00 97.75 76 ASN A O 1
ATOM 636 N N . GLU A 1 77 ? 12.144 9.242 -6.595 1.00 98.06 77 GLU A N 1
ATOM 637 C CA . GLU A 1 77 ? 12.432 9.410 -5.158 1.00 98.06 77 GLU A CA 1
ATOM 638 C C . GLU A 1 77 ? 11.260 10.044 -4.381 1.00 98.06 77 GLU A C 1
ATOM 640 O O . GLU A 1 77 ? 10.877 9.542 -3.331 1.00 98.06 77 GLU A O 1
ATOM 645 N N . GLU A 1 78 ? 10.603 11.079 -4.925 1.00 98.31 78 GLU A N 1
ATOM 646 C CA . GLU A 1 78 ? 9.478 11.750 -4.245 1.00 98.31 78 GLU A CA 1
ATOM 647 C C . GLU A 1 78 ? 8.275 10.813 -4.055 1.00 98.31 78 GLU A C 1
ATOM 649 O O . GLU A 1 78 ? 7.648 10.813 -2.995 1.00 98.31 78 GLU A O 1
ATOM 654 N N . LEU A 1 79 ? 7.961 9.989 -5.062 1.00 98.38 79 LEU A N 1
ATOM 655 C CA . LEU A 1 79 ? 6.905 8.980 -4.947 1.00 98.38 79 LEU A CA 1
ATOM 656 C C . LEU A 1 79 ? 7.282 7.886 -3.943 1.00 98.38 79 LEU A C 1
ATOM 658 O O . LEU A 1 79 ? 6.400 7.406 -3.229 1.00 98.38 79 LEU A O 1
ATOM 662 N N . ASN A 1 80 ? 8.560 7.495 -3.904 1.00 98.56 80 ASN A N 1
ATOM 663 C CA . ASN A 1 80 ? 9.041 6.498 -2.958 1.00 98.56 80 ASN A CA 1
ATOM 664 C C . ASN A 1 80 ? 8.846 6.967 -1.511 1.00 98.56 80 ASN A C 1
ATOM 666 O O . ASN A 1 80 ? 8.173 6.290 -0.732 1.00 98.56 80 ASN A O 1
ATOM 670 N N . ASP A 1 81 ? 9.351 8.163 -1.198 1.00 98.56 81 ASP A N 1
ATOM 671 C CA . ASP A 1 81 ? 9.233 8.785 0.123 1.00 98.56 81 ASP A CA 1
ATOM 672 C C . ASP A 1 81 ? 7.764 8.952 0.534 1.00 98.56 81 ASP A C 1
ATOM 674 O O . ASP A 1 81 ? 7.376 8.680 1.674 1.00 98.56 81 ASP A O 1
ATOM 678 N N . GLU A 1 82 ? 6.916 9.391 -0.401 1.00 98.69 82 GLU A N 1
ATOM 679 C CA . GLU A 1 82 ? 5.490 9.569 -0.147 1.00 98.69 82 GLU A CA 1
ATOM 680 C C . GLU A 1 82 ? 4.816 8.240 0.225 1.00 98.69 82 GLU A C 1
AT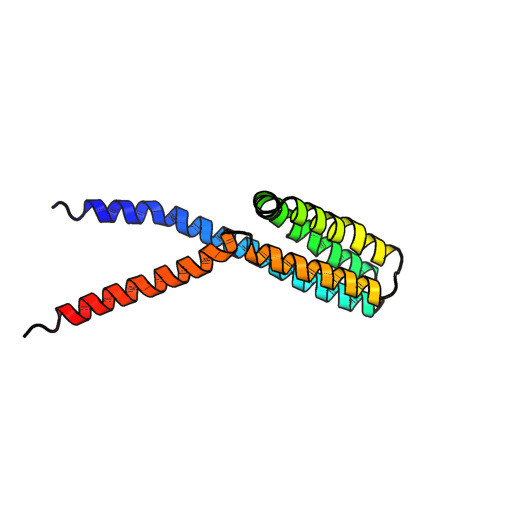OM 682 O O . GLU A 1 82 ? 4.087 8.167 1.220 1.00 98.69 82 GLU A O 1
ATOM 687 N N . LEU A 1 83 ? 5.066 7.177 -0.542 1.00 98.69 83 LEU A N 1
ATOM 688 C CA . LEU A 1 83 ? 4.504 5.854 -0.280 1.00 98.69 83 LEU A CA 1
ATOM 689 C C . LEU A 1 83 ? 5.026 5.252 1.029 1.00 98.69 83 LEU A C 1
ATOM 691 O O . LEU A 1 83 ? 4.214 4.702 1.782 1.00 98.69 83 LEU A O 1
ATOM 695 N N . GLU A 1 84 ? 6.320 5.400 1.337 1.00 98.50 84 GLU A N 1
ATOM 696 C CA . GLU A 1 84 ? 6.898 4.957 2.611 1.00 98.50 84 GLU A CA 1
ATOM 697 C C . GLU A 1 84 ? 6.169 5.630 3.782 1.00 98.50 84 GLU A C 1
ATOM 699 O O . GLU A 1 84 ? 5.629 4.949 4.658 1.00 98.50 84 GLU A O 1
ATOM 704 N N . ILE A 1 85 ? 6.059 6.962 3.769 1.00 98.81 85 ILE A N 1
ATOM 705 C CA . ILE A 1 85 ? 5.394 7.731 4.830 1.00 98.81 85 ILE A CA 1
ATOM 706 C C . ILE A 1 85 ? 3.924 7.316 4.969 1.00 98.81 85 ILE A C 1
ATOM 708 O O . ILE A 1 85 ? 3.443 7.061 6.083 1.00 98.81 85 ILE A O 1
ATOM 712 N N . MET A 1 86 ? 3.198 7.207 3.855 1.00 98.88 86 MET A N 1
ATOM 713 C CA . MET A 1 86 ? 1.777 6.862 3.873 1.00 98.88 86 MET A CA 1
ATOM 714 C C . MET A 1 86 ? 1.522 5.466 4.455 1.00 98.88 86 MET A C 1
ATOM 716 O O . MET A 1 86 ? 0.608 5.299 5.272 1.00 98.88 86 MET A O 1
ATOM 720 N N . LEU A 1 87 ? 2.316 4.470 4.054 1.00 98.75 87 LEU A N 1
ATOM 721 C CA . LEU A 1 87 ? 2.173 3.076 4.479 1.00 98.75 87 LEU A CA 1
ATOM 722 C C . LEU A 1 87 ? 2.683 2.845 5.907 1.00 98.75 87 LEU A C 1
ATOM 724 O O . LEU A 1 87 ? 1.983 2.246 6.734 1.00 98.75 87 LEU A O 1
ATOM 728 N N . ARG A 1 88 ? 3.898 3.316 6.203 1.00 97.94 88 ARG A N 1
ATOM 729 C CA . ARG A 1 88 ? 4.617 3.047 7.453 1.00 97.94 88 ARG A CA 1
ATOM 730 C C . ARG A 1 88 ? 4.103 3.887 8.613 1.00 97.94 88 ARG A C 1
ATOM 732 O O . ARG A 1 88 ? 4.004 3.393 9.741 1.00 97.94 88 ARG A O 1
ATOM 739 N N . GLU A 1 89 ? 3.779 5.151 8.356 1.00 98.44 89 GLU A N 1
ATOM 740 C CA . GLU A 1 89 ? 3.471 6.118 9.407 1.00 98.44 89 GLU A CA 1
ATOM 741 C C . GLU A 1 89 ? 1.993 6.486 9.434 1.00 98.44 89 GLU A C 1
ATOM 743 O O . GLU A 1 89 ? 1.319 6.243 10.440 1.00 98.44 89 GLU A O 1
ATOM 748 N N . GLU A 1 90 ? 1.467 7.050 8.348 1.00 98.75 90 GLU A N 1
ATOM 749 C CA . GLU A 1 90 ? 0.161 7.711 8.362 1.00 98.75 90 GLU A CA 1
ATOM 750 C C . GLU A 1 90 ? -1.001 6.725 8.509 1.00 98.75 90 GLU A C 1
ATOM 752 O O . GLU A 1 90 ? -1.835 6.887 9.405 1.00 98.75 90 GLU A O 1
ATOM 757 N N . LEU A 1 91 ? -1.042 5.669 7.689 1.00 98.88 91 LEU A N 1
ATOM 758 C CA . LEU A 1 91 ? -2.087 4.645 7.774 1.00 98.88 91 LEU A CA 1
ATOM 759 C C . LEU A 1 91 ? -2.066 3.951 9.144 1.00 98.88 91 LEU A C 1
ATOM 761 O O . LEU A 1 91 ? -3.101 3.787 9.797 1.00 98.88 91 LEU A O 1
ATOM 765 N N . GLN A 1 92 ? -0.867 3.622 9.632 1.00 98.56 92 GLN A N 1
ATOM 766 C CA . GLN A 1 92 ? -0.673 3.028 10.955 1.00 98.56 92 GLN A CA 1
ATOM 767 C C . GLN A 1 92 ? -1.109 3.971 12.082 1.00 98.56 92 GLN A C 1
ATOM 769 O O . GLN A 1 92 ? -1.648 3.525 13.099 1.00 98.56 92 GLN A O 1
ATOM 774 N N . ALA A 1 93 ? -0.873 5.276 11.943 1.00 98.75 93 ALA A N 1
ATOM 775 C CA . ALA A 1 93 ? -1.296 6.278 12.911 1.00 98.75 93 ALA A CA 1
ATOM 776 C C . ALA A 1 93 ? -2.823 6.405 12.962 1.00 98.75 93 ALA A C 1
ATOM 778 O O . ALA A 1 93 ? -3.374 6.367 14.065 1.00 98.75 93 ALA A O 1
ATOM 779 N N . LEU A 1 94 ? -3.495 6.480 11.808 1.00 98.81 94 LEU A N 1
ATOM 780 C CA . LEU A 1 94 ? -4.959 6.528 11.721 1.00 98.81 94 LEU A CA 1
ATOM 781 C C . LEU A 1 94 ? -5.594 5.314 12.409 1.00 98.81 94 LEU A C 1
ATOM 783 O O . LEU A 1 94 ? -6.447 5.464 13.288 1.00 98.81 94 LEU A O 1
ATOM 787 N N . MET A 1 95 ? -5.117 4.108 12.089 1.00 98.62 95 MET A N 1
ATOM 788 C CA . MET A 1 95 ? -5.656 2.885 12.683 1.00 98.62 95 MET A CA 1
ATOM 789 C C . MET A 1 95 ? -5.406 2.815 14.195 1.00 98.62 95 MET A C 1
ATOM 791 O O . MET A 1 95 ? -6.321 2.513 14.957 1.00 98.62 95 MET A O 1
ATOM 795 N N . ARG A 1 96 ? -4.195 3.157 14.659 1.00 98.19 96 ARG A N 1
ATOM 796 C CA . ARG A 1 96 ? -3.830 3.177 16.092 1.00 98.19 96 ARG A CA 1
ATOM 797 C C . ARG A 1 96 ? -4.670 4.160 16.905 1.00 98.19 96 ARG A C 1
ATOM 799 O O . ARG A 1 96 ? -4.936 3.915 18.079 1.00 98.19 96 ARG A O 1
ATOM 806 N N . GLN A 1 97 ? -5.062 5.272 16.292 1.00 98.38 97 GLN A N 1
ATOM 807 C CA . GLN A 1 97 ? -5.888 6.301 16.919 1.00 98.38 97 GLN A CA 1
ATOM 808 C C . GLN A 1 97 ? -7.387 5.985 16.852 1.00 98.38 97 GLN A C 1
ATOM 810 O O . GLN A 1 97 ? -8.178 6.762 17.377 1.00 98.38 97 GLN A O 1
ATOM 815 N N . ASN A 1 98 ? -7.779 4.842 16.272 1.00 98.00 98 ASN A N 1
ATOM 816 C CA . ASN A 1 98 ? -9.177 4.497 16.003 1.00 98.00 98 ASN A CA 1
ATOM 817 C C . ASN A 1 98 ? -9.898 5.624 15.240 1.00 98.00 98 ASN A C 1
ATOM 819 O O . ASN A 1 98 ? -10.988 6.051 15.628 1.00 98.00 98 ASN A O 1
ATOM 823 N N . ALA A 1 99 ? -9.243 6.155 14.202 1.00 98.69 99 ALA A N 1
ATOM 824 C CA . ALA A 1 99 ? -9.820 7.174 13.336 1.00 98.69 99 ALA A CA 1
ATOM 825 C C . ALA A 1 99 ? -11.150 6.700 12.701 1.00 98.69 99 ALA A C 1
ATOM 827 O O . ALA A 1 99 ? -11.406 5.499 12.599 1.00 98.69 99 ALA A O 1
ATOM 828 N N . PRO A 1 100 ? -12.024 7.621 12.257 1.00 98.69 100 PRO A N 1
ATOM 829 C CA . PRO A 1 100 ? -13.226 7.251 11.513 1.00 98.69 100 PRO A CA 1
ATOM 830 C C . PRO A 1 100 ? -12.901 6.376 10.294 1.00 98.69 100 PRO A C 1
ATOM 832 O O . PRO A 1 100 ? -11.923 6.648 9.600 1.00 98.69 100 PRO A O 1
ATOM 835 N N . LEU A 1 101 ? -13.749 5.374 10.016 1.00 98.50 101 LEU A N 1
ATOM 836 C CA . LEU A 1 101 ? -13.579 4.434 8.896 1.00 98.50 101 LEU A CA 1
ATOM 837 C C . LEU A 1 101 ? -13.287 5.157 7.573 1.00 98.50 101 LEU A C 1
ATOM 839 O O . LEU A 1 101 ? -12.331 4.804 6.897 1.00 98.50 101 LEU A O 1
ATOM 843 N N . GLU A 1 102 ? -14.042 6.214 7.274 1.00 98.62 102 GLU A N 1
ATOM 844 C CA . GLU A 1 102 ? -13.880 7.032 6.065 1.00 98.62 102 GLU A CA 1
ATOM 845 C C . GLU A 1 102 ? -12.444 7.556 5.892 1.00 98.62 102 GLU A C 1
ATOM 847 O O . GLU A 1 102 ? -11.888 7.455 4.809 1.00 98.62 102 GLU A O 1
ATOM 852 N N . GLN A 1 103 ? -11.783 8.013 6.963 1.00 98.81 103 GLN A N 1
ATOM 853 C CA . GLN A 1 103 ? -10.401 8.513 6.872 1.00 98.81 103 GLN A CA 1
ATOM 854 C C . GLN A 1 103 ? -9.391 7.394 6.595 1.00 98.81 103 GLN A C 1
ATOM 856 O O . GLN A 1 103 ? -8.372 7.616 5.941 1.00 98.81 103 GLN A O 1
ATOM 861 N N . VAL A 1 104 ? -9.648 6.192 7.116 1.00 98.88 104 VAL A N 1
ATOM 862 C CA . VAL A 1 104 ? -8.807 5.021 6.846 1.00 98.88 104 VAL A CA 1
ATOM 863 C C . VAL A 1 104 ? -8.994 4.558 5.404 1.00 98.88 104 VAL A C 1
ATOM 865 O O . VAL A 1 104 ? -8.004 4.288 4.729 1.00 98.88 104 VAL A O 1
ATOM 868 N N . GLU A 1 105 ? -10.235 4.518 4.919 1.00 98.69 105 GLU A N 1
ATOM 869 C CA . GLU A 1 105 ? -10.554 4.179 3.529 1.00 98.69 105 GLU A CA 1
ATOM 870 C C . GLU A 1 105 ? -9.943 5.184 2.547 1.00 98.69 105 GLU A C 1
ATOM 872 O O . GLU A 1 105 ? -9.253 4.768 1.622 1.00 98.69 105 GLU A O 1
ATOM 877 N N . GLU A 1 106 ? -10.077 6.489 2.802 1.00 98.81 106 GLU A N 1
ATOM 878 C CA . GLU A 1 106 ? -9.456 7.541 1.986 1.00 98.81 106 GLU A CA 1
ATOM 879 C C . GLU A 1 106 ? -7.929 7.405 1.929 1.00 98.81 106 GLU A C 1
ATOM 881 O O . GLU A 1 106 ? -7.321 7.576 0.869 1.00 98.81 106 GLU A O 1
ATOM 886 N N . LYS A 1 107 ? -7.280 7.075 3.055 1.00 98.88 107 LYS A N 1
ATOM 887 C CA . LYS A 1 107 ? -5.829 6.846 3.072 1.00 98.88 107 LYS A CA 1
ATOM 888 C C . LYS A 1 107 ? -5.448 5.611 2.258 1.00 98.88 107 LYS A C 1
ATOM 890 O O . LYS A 1 107 ? -4.470 5.672 1.518 1.00 98.88 107 LYS A O 1
ATOM 895 N N . ILE A 1 108 ? -6.201 4.517 2.376 1.00 98.88 108 ILE A N 1
ATOM 896 C CA . ILE A 1 108 ? -5.970 3.300 1.587 1.00 98.88 108 ILE A CA 1
ATOM 897 C C . ILE A 1 108 ? -6.140 3.590 0.092 1.00 98.88 108 ILE A C 1
ATOM 899 O O . ILE A 1 108 ? -5.262 3.235 -0.690 1.00 98.88 108 ILE A O 1
ATOM 903 N N . ASP A 1 109 ? -7.201 4.292 -0.302 1.00 98.88 109 ASP A N 1
ATOM 904 C CA . ASP A 1 109 ? -7.449 4.650 -1.701 1.00 98.88 109 ASP A CA 1
ATOM 905 C C . ASP A 1 109 ? -6.313 5.509 -2.273 1.00 98.88 109 ASP A C 1
ATOM 907 O O . ASP A 1 109 ? -5.817 5.238 -3.368 1.00 98.88 109 ASP A O 1
ATOM 911 N N . ALA A 1 110 ? -5.827 6.486 -1.502 1.00 98.81 110 ALA A N 1
ATOM 912 C CA . ALA A 1 110 ? -4.695 7.316 -1.902 1.00 98.81 110 ALA A CA 1
ATOM 913 C C . ALA A 1 110 ? -3.402 6.500 -2.099 1.00 98.81 110 ALA A C 1
ATOM 915 O O . ALA A 1 110 ? -2.626 6.791 -3.015 1.00 98.81 110 ALA A O 1
ATOM 916 N N . ILE A 1 111 ? -3.157 5.481 -1.266 1.00 98.81 111 ILE A N 1
ATOM 917 C CA . ILE A 1 111 ? -2.014 4.569 -1.428 1.00 98.81 111 ILE A CA 1
ATOM 918 C C . ILE A 1 111 ? -2.190 3.730 -2.698 1.00 98.81 111 ILE A C 1
ATOM 920 O O . ILE A 1 111 ? -1.268 3.636 -3.502 1.00 98.81 111 ILE A O 1
ATOM 924 N N . LEU A 1 112 ? -3.374 3.154 -2.919 1.00 98.69 112 LEU A N 1
ATOM 925 C CA . LEU A 1 112 ? -3.661 2.324 -4.094 1.00 98.69 112 LEU A CA 1
ATOM 926 C C . LEU A 1 112 ? -3.521 3.103 -5.413 1.00 98.69 112 LEU A C 1
ATOM 928 O O . LEU A 1 112 ? -3.038 2.558 -6.411 1.00 98.69 112 LEU A O 1
ATOM 932 N N . GLU A 1 113 ? -3.886 4.386 -5.418 1.00 98.31 113 GLU A N 1
ATOM 933 C CA . GLU A 1 113 ? -3.657 5.287 -6.551 1.00 98.31 113 GLU A CA 1
ATOM 934 C C . GLU A 1 113 ? -2.158 5.420 -6.866 1.00 98.31 113 GLU A C 1
ATOM 936 O O . GLU A 1 113 ? -1.746 5.260 -8.015 1.00 98.31 113 GLU A O 1
ATOM 941 N N . ARG A 1 114 ? -1.318 5.623 -5.848 1.00 98.38 114 ARG A N 1
ATOM 942 C CA . ARG A 1 114 ? 0.143 5.745 -6.002 1.00 98.38 114 ARG A CA 1
ATOM 943 C C . ARG A 1 114 ? 0.807 4.434 -6.405 1.00 98.38 114 ARG A C 1
ATOM 945 O O . ARG A 1 114 ? 1.671 4.434 -7.275 1.00 98.38 114 ARG A O 1
ATOM 952 N N . ILE A 1 115 ? 0.342 3.307 -5.872 1.00 97.75 115 ILE A N 1
ATOM 953 C CA . ILE A 1 115 ? 0.774 1.973 -6.313 1.00 97.75 115 ILE A CA 1
ATOM 954 C C . ILE A 1 115 ? 0.449 1.748 -7.798 1.00 97.75 115 ILE A C 1
ATOM 956 O O . ILE A 1 115 ? 1.218 1.114 -8.515 1.00 97.75 115 ILE A O 1
ATOM 960 N N . THR A 1 116 ? -0.643 2.321 -8.307 1.00 95.75 116 THR A N 1
ATOM 961 C CA . THR A 1 116 ? -0.935 2.282 -9.750 1.00 95.75 116 THR A CA 1
ATOM 962 C C . THR A 1 116 ? 0.074 3.103 -10.558 1.00 95.75 116 THR A C 1
ATOM 964 O O . THR A 1 116 ? 0.410 2.725 -11.675 1.00 95.75 116 THR A O 1
ATOM 967 N N . ILE A 1 117 ? 0.613 4.195 -10.006 1.00 94.75 117 ILE A N 1
ATOM 968 C CA . ILE A 1 117 ? 1.690 4.963 -10.652 1.00 94.75 117 ILE A CA 1
ATOM 969 C C . ILE A 1 117 ? 2.984 4.143 -10.693 1.00 94.75 117 ILE A C 1
ATOM 971 O O . ILE A 1 117 ? 3.623 4.107 -11.745 1.00 94.75 117 ILE A O 1
ATOM 975 N N . VAL A 1 118 ? 3.331 3.442 -9.606 1.00 94.06 118 VAL A N 1
ATOM 976 C CA . VAL A 1 118 ? 4.509 2.553 -9.533 1.00 94.06 118 VAL A CA 1
ATOM 977 C C . VAL A 1 118 ? 4.541 1.576 -10.712 1.00 94.06 118 VAL A C 1
ATOM 979 O O . VAL A 1 118 ? 5.555 1.478 -11.404 1.00 94.06 118 VAL A O 1
ATOM 982 N N . GLU A 1 119 ? 3.407 0.947 -11.033 1.00 87.56 119 GLU A N 1
ATOM 983 C CA . GLU A 1 119 ? 3.298 0.031 -12.178 1.00 87.56 119 GLU A CA 1
ATOM 984 C C . GLU A 1 119 ? 3.627 0.662 -13.535 1.00 87.56 119 GLU A C 1
ATOM 986 O O . GLU A 1 119 ? 4.040 -0.025 -14.468 1.00 87.56 119 GLU A O 1
ATOM 991 N N . THR A 1 120 ? 3.416 1.971 -13.672 1.00 88.00 120 THR A N 1
ATOM 992 C CA . THR A 1 120 ? 3.617 2.675 -14.944 1.00 88.00 120 THR A CA 1
ATOM 993 C C . THR A 1 120 ? 5.044 3.165 -15.142 1.00 88.00 120 THR A C 1
ATOM 995 O O . THR A 1 120 ? 5.465 3.328 -16.292 1.00 88.00 120 THR A O 1
ATOM 998 N N . ILE A 1 121 ? 5.778 3.410 -14.052 1.00 87.00 121 ILE A N 1
ATOM 999 C CA . ILE A 1 121 ? 7.099 4.047 -14.102 1.00 87.00 121 ILE A CA 1
ATOM 1000 C C . ILE A 1 121 ? 8.250 3.052 -14.001 1.00 87.00 121 ILE A C 1
ATOM 1002 O O . ILE A 1 121 ? 9.299 3.316 -14.579 1.00 87.00 121 ILE A O 1
ATOM 1006 N N . VAL A 1 122 ? 8.057 1.915 -13.326 1.00 86.12 122 VAL A N 1
ATOM 1007 C CA . VAL A 1 122 ? 9.105 0.900 -13.152 1.00 86.12 122 VAL A CA 1
ATOM 1008 C C . VAL A 1 122 ? 9.293 0.131 -14.476 1.00 86.12 122 VAL A C 1
ATOM 1010 O O . VAL A 1 122 ? 8.368 -0.551 -14.936 1.00 86.12 122 VAL A O 1
ATOM 1013 N N . PRO A 1 123 ? 10.457 0.257 -15.149 1.00 78.75 123 PRO A N 1
ATOM 1014 C CA . PRO A 1 123 ? 10.678 -0.295 -16.489 1.00 78.75 123 PRO A CA 1
ATOM 1015 C C . PRO A 1 123 ? 10.509 -1.815 -16.587 1.00 78.75 123 PRO A C 1
ATOM 1017 O O . PRO A 1 123 ? 10.059 -2.309 -17.626 1.00 78.75 123 PRO A O 1
ATOM 1020 N N . GLU A 1 124 ? 10.829 -2.529 -15.510 1.00 77.69 124 GLU A N 1
ATOM 1021 C CA . GLU A 1 124 ? 10.693 -3.977 -15.329 1.00 77.69 124 GLU A CA 1
ATOM 1022 C C . GLU A 1 124 ? 9.243 -4.453 -15.548 1.00 77.69 124 GLU A C 1
ATOM 1024 O O . GLU A 1 124 ? 8.995 -5.555 -16.033 1.00 77.69 124 GLU A O 1
ATOM 1029 N N . PHE A 1 125 ? 8.239 -3.604 -15.308 1.00 76.00 125 PHE A N 1
ATOM 1030 C CA . PHE A 1 125 ? 6.845 -3.954 -15.605 1.00 76.00 125 PHE A CA 1
ATOM 1031 C C . PHE A 1 125 ? 6.513 -3.878 -17.104 1.00 76.00 125 PHE A C 1
ATOM 1033 O O . PHE A 1 125 ? 5.677 -4.628 -17.616 1.00 76.00 125 PHE A O 1
ATOM 1040 N N . ASN A 1 126 ? 7.213 -3.022 -17.851 1.00 61.53 126 ASN A N 1
ATOM 1041 C CA . ASN A 1 126 ? 6.982 -2.792 -19.279 1.00 61.53 126 ASN A CA 1
ATOM 1042 C C . ASN A 1 126 ? 7.796 -3.743 -20.190 1.00 61.53 126 ASN A C 1
ATOM 1044 O O . ASN A 1 126 ? 7.427 -3.968 -21.356 1.00 61.53 126 ASN A O 1
ATOM 1048 N N . SER A 1 127 ? 8.888 -4.335 -19.690 1.00 63.31 127 SER A N 1
ATOM 1049 C CA . SER A 1 127 ? 9.714 -5.324 -20.409 1.00 63.31 127 SER A CA 1
ATOM 1050 C C . SER A 1 127 ? 8.973 -6.631 -20.689 1.00 63.31 127 SER A C 1
ATOM 1052 O O . SER A 1 127 ? 9.115 -7.185 -21.788 1.00 63.31 127 SER A O 1
ATOM 1054 N N . LEU A 1 128 ? 8.132 -7.098 -19.761 1.00 56.25 128 LEU A N 1
ATOM 1055 C CA . LEU A 1 128 ? 7.366 -8.342 -19.910 1.00 56.25 128 LEU A CA 1
ATOM 1056 C C . LEU A 1 128 ? 6.415 -8.313 -21.113 1.00 56.25 128 LEU A C 1
ATOM 1058 O O . LEU A 1 128 ? 6.393 -9.245 -21.924 1.00 56.25 128 LEU A O 1
ATOM 1062 N N . VAL A 1 129 ? 5.681 -7.210 -21.288 1.00 54.53 129 VAL A N 1
ATOM 1063 C CA . VAL A 1 129 ? 4.745 -7.025 -22.411 1.00 54.53 129 VAL A CA 1
ATOM 1064 C C . VAL A 1 129 ? 5.492 -7.068 -23.748 1.00 54.53 129 VAL A C 1
ATOM 1066 O O . VAL A 1 129 ? 5.062 -7.731 -24.698 1.00 54.53 129 VAL A O 1
ATOM 1069 N N . SER A 1 130 ? 6.658 -6.421 -23.811 1.00 52.78 130 SER A N 1
ATOM 1070 C CA . SER A 1 130 ? 7.500 -6.374 -25.010 1.00 52.78 130 SER A CA 1
ATOM 1071 C C . SER A 1 130 ? 8.110 -7.739 -25.351 1.00 52.78 130 SER A C 1
ATOM 1073 O O . SER A 1 130 ? 8.181 -8.104 -26.527 1.00 52.78 130 SER A O 1
ATOM 1075 N N . LEU A 1 131 ? 8.499 -8.540 -24.355 1.00 54.12 131 LEU A N 1
ATOM 1076 C CA . LEU A 1 131 ? 9.062 -9.875 -24.571 1.00 54.12 131 LEU A CA 1
ATOM 1077 C C . LEU A 1 131 ? 8.006 -10.899 -25.018 1.00 54.12 131 LEU A C 1
ATOM 1079 O O . LEU A 1 131 ? 8.274 -11.684 -25.934 1.00 54.12 131 LEU A O 1
ATOM 1083 N N . VAL A 1 132 ? 6.796 -10.874 -24.445 1.00 57.94 132 VAL A N 1
ATOM 1084 C CA . VAL A 1 132 ? 5.666 -11.698 -24.923 1.00 57.94 132 VAL A CA 1
ATOM 1085 C C . VAL A 1 132 ? 5.334 -11.348 -26.378 1.00 57.94 132 VAL A C 1
ATOM 1087 O O . VAL A 1 132 ? 5.174 -12.241 -27.212 1.00 57.94 132 VAL A O 1
ATOM 1090 N N . LEU A 1 133 ? 5.326 -10.057 -26.729 1.00 54.75 133 LEU A N 1
ATOM 1091 C CA . LEU A 1 133 ? 5.156 -9.604 -28.113 1.00 54.75 133 LEU A CA 1
ATOM 1092 C C . LEU A 1 133 ? 6.274 -10.122 -29.032 1.00 54.75 133 LEU A C 1
ATOM 1094 O O . LEU A 1 133 ? 5.986 -10.702 -30.079 1.00 54.75 133 LEU A O 1
ATOM 1098 N N . ILE A 1 134 ? 7.546 -9.980 -28.655 1.00 54.88 134 ILE A N 1
ATOM 1099 C CA . ILE A 1 134 ? 8.684 -10.409 -29.487 1.00 54.88 134 ILE A CA 1
ATOM 1100 C C . ILE A 1 134 ? 8.705 -11.938 -29.670 1.00 54.88 134 ILE A C 1
ATOM 1102 O O . ILE A 1 134 ? 8.895 -12.424 -30.790 1.00 54.88 134 ILE A O 1
ATOM 1106 N N . THR A 1 135 ? 8.459 -12.711 -28.608 1.00 55.56 135 THR A N 1
ATOM 1107 C CA . THR A 1 135 ? 8.424 -14.184 -28.664 1.00 55.56 135 THR A CA 1
ATOM 1108 C C . THR A 1 135 ? 7.204 -14.730 -29.403 1.00 55.56 135 THR A C 1
ATOM 1110 O O . THR A 1 135 ? 7.325 -15.768 -30.047 1.00 55.56 135 THR A O 1
ATOM 1113 N N . ALA A 1 136 ? 6.061 -14.038 -29.401 1.00 57.41 136 ALA A N 1
ATOM 1114 C CA . ALA A 1 136 ? 4.903 -14.415 -30.213 1.00 57.41 136 ALA A CA 1
ATOM 1115 C C . ALA A 1 136 ? 5.080 -14.049 -31.701 1.00 57.41 136 ALA A C 1
ATOM 1117 O O . ALA A 1 136 ? 4.646 -14.790 -32.586 1.00 57.41 136 ALA A O 1
ATOM 1118 N N . ILE A 1 137 ? 5.746 -12.929 -32.004 1.00 57.88 137 ILE A N 1
ATOM 1119 C CA . ILE A 1 137 ? 5.897 -12.417 -33.375 1.00 57.88 137 ILE A CA 1
ATOM 1120 C C . ILE A 1 137 ? 6.968 -13.186 -34.169 1.00 57.88 137 ILE A C 1
ATOM 1122 O O . ILE A 1 137 ? 6.749 -13.511 -35.341 1.00 57.88 137 ILE A O 1
ATOM 1126 N N . ILE A 1 138 ? 8.116 -13.516 -33.564 1.00 59.91 138 ILE A N 1
ATOM 1127 C CA . ILE A 1 138 ? 9.231 -14.180 -34.270 1.00 59.91 138 ILE A CA 1
ATOM 1128 C C . ILE A 1 138 ? 8.828 -15.538 -34.894 1.00 59.91 138 ILE A C 1
ATOM 1130 O O . ILE A 1 138 ? 9.117 -15.745 -36.079 1.00 59.91 138 ILE A O 1
ATOM 1134 N N . PRO A 1 139 ? 8.124 -16.453 -34.195 1.00 60.72 139 PRO A N 1
ATOM 1135 C CA . PRO A 1 139 ? 7.656 -17.715 -34.765 1.00 60.72 139 PRO A CA 1
ATOM 1136 C C . PRO A 1 139 ? 6.667 -17.513 -35.913 1.00 60.72 139 PRO A C 1
ATOM 1138 O O . PRO A 1 139 ? 6.746 -18.217 -36.917 1.00 60.72 139 PRO A O 1
ATOM 1141 N N . VAL A 1 140 ? 5.767 -16.530 -35.810 1.00 59.94 140 VAL A N 1
ATOM 1142 C CA . VAL A 1 140 ? 4.775 -16.220 -36.852 1.00 59.94 140 VAL A CA 1
ATOM 1143 C C . VAL A 1 140 ? 5.459 -15.723 -38.128 1.00 59.94 140 VAL A C 1
ATOM 1145 O O . VAL A 1 140 ? 5.145 -16.193 -39.226 1.00 59.94 140 VAL A O 1
ATOM 1148 N N . ILE A 1 141 ? 6.451 -14.836 -38.004 1.00 64.44 141 ILE A N 1
ATOM 1149 C CA . ILE A 1 141 ? 7.250 -14.370 -39.146 1.00 64.44 141 ILE A CA 1
ATOM 1150 C C . ILE A 1 141 ? 8.039 -15.537 -39.755 1.00 64.44 141 ILE A C 1
ATOM 1152 O O . ILE A 1 141 ? 8.038 -15.705 -40.977 1.00 64.44 141 ILE A O 1
ATOM 1156 N N . LEU A 1 142 ? 8.659 -16.386 -38.931 1.00 57.06 142 LEU A N 1
ATOM 1157 C CA . LEU A 1 142 ? 9.423 -17.543 -39.402 1.00 57.06 142 LEU A CA 1
ATOM 1158 C C . LEU A 1 142 ? 8.532 -18.553 -40.152 1.00 57.06 142 LEU A C 1
ATOM 1160 O O . LEU A 1 142 ? 8.873 -18.971 -41.262 1.00 57.06 142 LEU A O 1
ATOM 1164 N N . LEU A 1 143 ? 7.354 -18.875 -39.607 1.00 60.84 143 LEU A N 1
ATOM 1165 C CA . LEU A 1 143 ? 6.364 -19.764 -40.226 1.00 60.84 143 LEU A CA 1
ATOM 1166 C C . LEU A 1 143 ? 5.795 -19.181 -41.529 1.00 60.84 143 LEU A C 1
ATOM 1168 O O . LEU A 1 143 ? 5.648 -19.905 -42.517 1.00 60.84 143 LEU A O 1
ATOM 1172 N N . SER A 1 144 ? 5.525 -17.872 -41.583 1.00 64.06 144 SER A N 1
ATOM 1173 C CA . SER A 1 144 ? 5.054 -17.210 -42.811 1.00 64.06 144 SER A CA 1
ATOM 1174 C C . SER A 1 144 ? 6.108 -17.234 -43.931 1.00 64.06 144 SER A C 1
ATOM 1176 O O . SER A 1 144 ? 5.788 -17.471 -45.104 1.00 64.06 144 SER A O 1
ATOM 1178 N N . LYS A 1 145 ? 7.391 -17.085 -43.577 1.00 57.03 145 LYS A N 1
ATOM 1179 C CA . LYS A 1 145 ? 8.514 -17.163 -44.518 1.00 57.03 145 LYS A CA 1
ATOM 1180 C C . LYS A 1 145 ? 8.734 -18.592 -45.026 1.00 57.03 145 LYS A C 1
ATOM 1182 O O . LYS A 1 145 ? 8.977 -18.779 -46.216 1.00 57.03 145 LYS A O 1
ATOM 1187 N N . MET A 1 146 ? 8.566 -19.604 -44.170 1.00 57.72 146 MET A N 1
ATOM 1188 C CA . MET A 1 146 ? 8.573 -21.012 -44.591 1.00 57.72 146 MET A CA 1
ATOM 1189 C C . MET A 1 146 ? 7.421 -21.322 -45.558 1.00 57.72 146 MET A C 1
ATOM 1191 O O . MET A 1 146 ? 7.653 -21.891 -46.623 1.00 57.72 146 MET A O 1
ATOM 1195 N N . ARG A 1 147 ? 6.189 -20.896 -45.243 1.00 58.66 147 ARG A N 1
ATOM 1196 C CA . ARG A 1 147 ? 4.999 -21.143 -46.078 1.00 58.66 147 ARG A CA 1
ATOM 1197 C C . ARG A 1 147 ? 5.087 -20.490 -47.462 1.00 58.66 147 ARG A C 1
ATOM 1199 O O . ARG A 1 147 ? 4.688 -21.105 -48.446 1.00 58.66 147 ARG A O 1
ATOM 1206 N N . SER A 1 148 ? 5.621 -19.272 -47.558 1.00 56.16 148 SER A N 1
ATOM 1207 C CA . SER A 1 148 ? 5.788 -18.572 -48.845 1.00 56.16 148 SER A CA 1
ATOM 1208 C C . SER A 1 148 ? 6.904 -19.150 -49.726 1.00 56.16 148 SER A C 1
ATOM 1210 O O . SER A 1 148 ? 6.816 -19.060 -50.947 1.00 56.16 148 SER A O 1
ATOM 1212 N N . SER A 1 149 ? 7.928 -19.789 -49.148 1.00 57.72 149 SER A N 1
ATOM 1213 C CA . SER A 1 149 ? 8.993 -20.442 -49.925 1.00 57.72 149 SER A CA 1
ATOM 1214 C C . SER A 1 149 ? 8.586 -21.797 -50.518 1.00 57.72 149 SER A C 1
ATOM 1216 O O . SER A 1 149 ? 9.224 -22.242 -51.468 1.00 57.72 149 SER A O 1
ATOM 1218 N N . VAL A 1 150 ? 7.555 -22.452 -49.972 1.00 57.72 150 VAL A N 1
ATOM 1219 C CA . VAL A 1 150 ? 7.049 -23.754 -50.456 1.00 57.72 150 VAL A CA 1
ATOM 1220 C C . VAL A 1 150 ? 6.118 -23.596 -51.669 1.00 57.72 150 VAL A C 1
ATOM 1222 O O . VAL A 1 150 ? 5.935 -24.537 -52.434 1.00 57.72 150 VAL A O 1
ATOM 1225 N N . ILE A 1 151 ? 5.579 -22.397 -51.909 1.00 55.69 151 ILE A N 1
ATOM 1226 C CA . ILE A 1 151 ? 4.734 -22.094 -53.072 1.00 55.69 151 ILE A CA 1
ATOM 1227 C C . ILE A 1 151 ? 5.589 -21.363 -54.117 1.00 55.69 151 ILE A C 1
ATOM 1229 O O . ILE A 1 151 ? 5.488 -20.153 -54.305 1.00 55.69 151 ILE A O 1
ATOM 1233 N N . ARG A 1 152 ? 6.479 -22.099 -54.781 1.00 50.94 152 ARG A N 1
ATOM 1234 C CA . ARG A 1 152 ? 7.058 -21.692 -56.069 1.00 50.94 152 ARG A CA 1
ATOM 1235 C C . ARG A 1 152 ? 6.954 -22.883 -57.016 1.00 50.94 152 ARG A C 1
ATOM 1237 O O . ARG A 1 152 ? 7.765 -23.800 -56.925 1.00 50.94 152 ARG A O 1
ATOM 1244 N N . TYR A 1 153 ? 5.927 -22.858 -57.859 1.00 49.22 153 TYR A N 1
ATOM 1245 C CA . TYR A 1 153 ? 5.821 -23.654 -59.082 1.00 49.22 153 TYR A CA 1
ATOM 1246 C C . TYR A 1 153 ? 6.063 -22.728 -60.269 1.00 49.22 153 TYR A C 1
ATOM 1248 O O . TYR A 1 153 ? 5.596 -21.567 -60.185 1.00 49.22 153 TYR A O 1
#

Foldseek 3Di:
DPPVVVVVVVVVCVVVVVVLLVVLVLLVVLLVLLLVLLVVLLVCVVVVVLVSSLVSLVCNVPVRLVVLLVLQCVQPVPLSVVLNCLSVPVLNVCSVVSHPSVVNVVSSVVNNVSSVVSCVRRVSNVVNVVVVVVVVVVVVVVVVVVVVVVPDD

Radius of gyration: 22.96 Å; chains: 1; bounding box: 46×36×76 Å